Protein AF-A0A2N3AME4-F1 (afdb_monomer_lite)

Foldseek 3Di:
DAQDAAFAPVCVVDPHDDDDFDDDDDPLEDAPDDGDPLCCQGDVRRDPPSVVSLCVVPRHCNNPNSVRNSD

Sequence (71 aa):
MGIPVYLDKIAFESDGIVLVNRVKKHTDFNGKTESGLMKMLVIGLGKEAGATHIHQAGPPNLPKIIPEAAK

Structure (mmCIF, N/CA/C/O backbone):
data_AF-A0A2N3AME4-F1
#
_entry.id   AF-A0A2N3AME4-F1
#
loop_
_atom_site.group_PDB
_atom_site.id
_atom_site.type_symbol
_atom_site.label_atom_id
_atom_site.label_alt_id
_atom_site.label_comp_id
_atom_site.label_asym_id
_atom_site.label_entity_id
_atom_site.label_seq_id
_atom_site.pdbx_PDB_ins_code
_atom_site.Cartn_x
_atom_site.Cartn_y
_atom_site.Cartn_z
_atom_site.occupancy
_atom_site.B_iso_or_equiv
_atom_site.auth_seq_id
_atom_site.auth_comp_id
_atom_site.auth_asym_id
_atom_site.auth_atom_id
_atom_site.pdbx_PDB_model_num
ATOM 1 N N . MET A 1 1 ? -5.510 -18.437 -3.431 1.00 56.62 1 MET A N 1
ATOM 2 C CA . MET A 1 1 ? -5.185 -18.169 -2.013 1.00 56.62 1 MET A CA 1
ATOM 3 C C . MET A 1 1 ? -4.835 -16.694 -1.943 1.00 56.62 1 MET A C 1
ATOM 5 O O . MET A 1 1 ? -4.027 -16.273 -2.757 1.00 56.62 1 MET A O 1
ATOM 9 N N . GLY A 1 2 ? -5.543 -15.904 -1.135 1.00 84.56 2 GLY A N 1
ATOM 10 C CA . GLY A 1 2 ? -5.361 -14.446 -1.101 1.00 84.56 2 GLY A CA 1
ATOM 11 C C . GLY A 1 2 ? -4.055 -14.030 -0.419 1.00 84.56 2 GLY A C 1
ATOM 12 O O . GLY A 1 2 ? -3.476 -14.820 0.327 1.00 84.56 2 GLY A O 1
ATOM 13 N N . ILE A 1 3 ? -3.610 -12.798 -0.675 1.00 92.56 3 ILE A N 1
ATOM 14 C CA . ILE A 1 3 ? -2.479 -12.169 0.020 1.00 92.56 3 ILE A CA 1
ATOM 15 C C . ILE A 1 3 ? -3.035 -11.492 1.281 1.00 92.56 3 ILE A C 1
ATOM 17 O O . ILE A 1 3 ? -3.902 -10.628 1.148 1.00 92.56 3 ILE A O 1
ATOM 21 N N . PRO A 1 4 ? -2.589 -11.864 2.494 1.00 93.62 4 PRO A N 1
ATOM 22 C CA . PRO A 1 4 ? -2.968 -11.150 3.707 1.00 93.62 4 PRO A CA 1
ATOM 23 C C . PRO A 1 4 ? -2.584 -9.669 3.623 1.00 93.62 4 PRO A C 1
ATOM 25 O O . PRO A 1 4 ? -1.440 -9.325 3.327 1.00 93.62 4 PRO A O 1
ATOM 28 N N . VAL A 1 5 ? -3.539 -8.787 3.908 1.00 95.12 5 VAL A N 1
ATOM 29 C CA . VAL A 1 5 ? -3.320 -7.339 3.957 1.00 95.12 5 VAL A CA 1
ATOM 30 C C . VAL A 1 5 ? -3.603 -6.812 5.351 1.00 95.12 5 VAL A C 1
ATOM 32 O O . VAL A 1 5 ? -4.426 -7.350 6.090 1.00 95.12 5 VAL A O 1
ATOM 35 N N . TYR A 1 6 ? -2.893 -5.748 5.702 1.00 97.19 6 TYR A N 1
ATOM 36 C CA . TYR A 1 6 ? -3.006 -5.086 6.989 1.00 97.19 6 TYR A CA 1
ATOM 37 C C . TYR A 1 6 ? -3.507 -3.668 6.753 1.00 97.19 6 TYR A C 1
ATOM 39 O O . TYR A 1 6 ? -3.170 -3.044 5.746 1.00 97.19 6 TYR A O 1
ATOM 47 N N . LEU A 1 7 ? -4.288 -3.163 7.698 1.00 97.25 7 LEU A N 1
ATOM 48 C CA . LEU A 1 7 ? -4.812 -1.809 7.680 1.00 97.25 7 LEU A CA 1
ATOM 49 C C . LEU A 1 7 ? -4.628 -1.205 9.068 1.00 97.25 7 LEU A C 1
ATOM 51 O O . LEU A 1 7 ? -4.925 -1.839 10.080 1.00 97.25 7 LEU A O 1
ATOM 55 N N . ASP A 1 8 ? -4.100 0.012 9.100 1.00 97.62 8 ASP A N 1
ATOM 56 C CA . ASP A 1 8 ? -3.994 0.826 10.299 1.00 97.62 8 ASP A CA 1
ATOM 57 C C . ASP A 1 8 ? -5.351 0.931 11.001 1.00 97.62 8 ASP A C 1
ATOM 59 O O . ASP A 1 8 ? -6.371 1.206 10.369 1.00 97.62 8 ASP A O 1
ATOM 63 N N . LYS A 1 9 ? -5.353 0.727 12.320 1.00 97.69 9 LYS A N 1
ATOM 64 C CA . LYS A 1 9 ? -6.586 0.677 13.105 1.00 97.69 9 LYS A CA 1
ATOM 65 C C . LYS A 1 9 ? -7.375 1.989 13.034 1.00 97.69 9 LYS A C 1
ATOM 67 O O . LYS A 1 9 ? -8.588 1.946 12.884 1.00 97.69 9 LYS A O 1
ATOM 72 N N . ILE A 1 10 ? -6.697 3.136 13.097 1.00 97.62 10 ILE A N 1
ATOM 73 C CA . ILE A 1 10 ? -7.360 4.447 13.062 1.00 97.62 10 ILE A CA 1
ATOM 74 C C . ILE A 1 10 ? -7.962 4.685 11.676 1.00 97.62 10 ILE A C 1
ATOM 76 O O . ILE A 1 10 ? -9.082 5.172 11.572 1.00 97.62 10 ILE A O 1
ATOM 80 N N . ALA A 1 11 ? -7.245 4.312 10.613 1.00 97.06 11 ALA A N 1
ATOM 81 C CA . ALA A 1 11 ? -7.767 4.389 9.251 1.00 97.06 11 ALA A CA 1
ATOM 82 C C . ALA A 1 11 ? -8.959 3.441 9.020 1.00 97.06 11 ALA A C 1
ATOM 84 O O . ALA A 1 11 ? -9.873 3.785 8.284 1.00 97.06 11 ALA A O 1
ATOM 85 N N . PHE A 1 12 ? -8.969 2.258 9.640 1.00 97.38 12 PHE A N 1
ATOM 86 C CA . PHE A 1 12 ? -10.106 1.334 9.571 1.00 97.38 12 PHE A CA 1
ATOM 87 C C . PHE A 1 12 ? -11.345 1.858 10.308 1.00 97.38 12 PHE A C 1
ATOM 89 O O . PHE A 1 12 ? -12.466 1.624 9.871 1.00 97.38 12 PHE A O 1
ATOM 96 N N . GLU A 1 13 ? -11.140 2.555 11.425 1.00 98.31 13 GLU A N 1
ATOM 97 C CA . GLU A 1 13 ? -12.210 3.108 12.262 1.00 98.31 13 GLU A CA 1
ATOM 98 C C . GLU A 1 13 ? -12.707 4.486 11.781 1.00 98.31 13 GLU A C 1
ATOM 100 O O . GLU A 1 13 ? -13.618 5.043 12.393 1.00 98.31 13 GLU A O 1
ATOM 105 N N . SER A 1 14 ? -12.134 5.059 10.714 1.00 97.94 14 SER A N 1
ATOM 106 C CA . SER A 1 14 ? -12.534 6.372 10.200 1.00 97.94 14 SER A 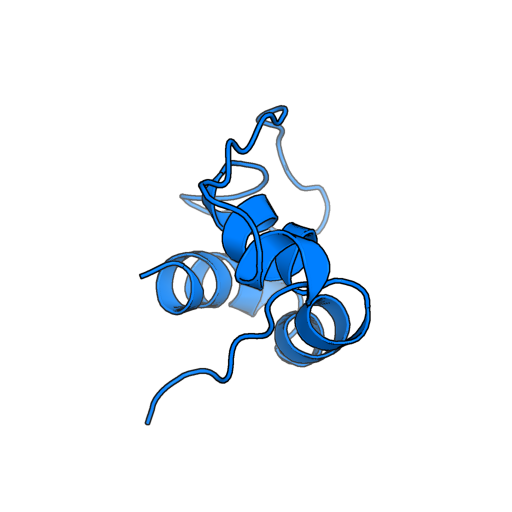CA 1
ATOM 107 C C . SER A 1 14 ? -13.743 6.305 9.261 1.00 97.94 14 SER A C 1
ATOM 109 O O . SER A 1 14 ? -13.986 5.304 8.592 1.00 97.94 14 SER A O 1
ATOM 111 N N . ASP A 1 15 ? -14.463 7.425 9.131 1.00 98.62 15 ASP A N 1
ATOM 112 C CA . ASP A 1 15 ? -15.581 7.554 8.176 1.00 98.62 15 ASP A CA 1
ATOM 113 C C . ASP A 1 15 ? -15.125 7.467 6.706 1.00 98.62 15 ASP A C 1
ATOM 115 O O . ASP A 1 15 ? -15.918 7.236 5.793 1.00 98.62 15 ASP A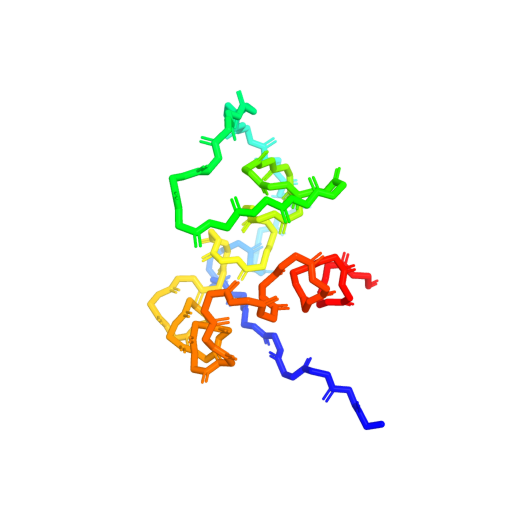 O 1
ATOM 119 N N . GLY A 1 16 ? -13.832 7.679 6.460 1.00 96.81 16 GLY A N 1
ATOM 120 C CA . GLY A 1 16 ? -13.227 7.580 5.143 1.00 96.81 16 GLY A CA 1
ATOM 121 C C . GLY A 1 16 ? -11.710 7.725 5.177 1.00 96.81 16 GLY A C 1
ATOM 122 O O . GLY A 1 16 ? -11.129 8.255 6.128 1.00 96.81 16 GLY A O 1
ATOM 123 N N . ILE A 1 17 ? -11.062 7.261 4.107 1.00 97.06 17 ILE A N 1
ATOM 124 C CA . ILE A 1 17 ? -9.611 7.328 3.919 1.00 97.06 17 ILE A CA 1
ATOM 125 C C . ILE A 1 17 ? -9.328 8.042 2.597 1.00 97.06 17 ILE A C 1
ATOM 127 O O . ILE A 1 17 ? -9.796 7.619 1.541 1.00 97.06 17 ILE A O 1
ATOM 131 N N . VAL A 1 18 ? -8.507 9.093 2.642 1.00 96.81 18 VAL A N 1
ATOM 132 C CA . VAL A 1 18 ? -7.985 9.768 1.446 1.00 96.81 18 VAL A CA 1
ATOM 133 C C . VAL A 1 18 ? -6.472 9.602 1.410 1.00 96.81 18 VAL A C 1
ATOM 135 O O . VAL A 1 18 ? -5.755 10.1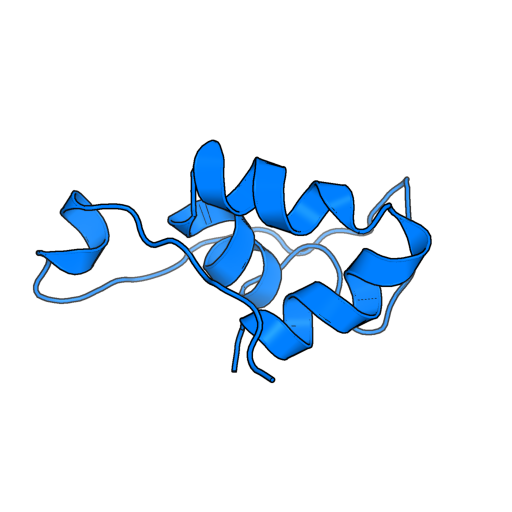15 2.267 1.00 96.81 18 VAL A O 1
ATOM 138 N N . LEU A 1 19 ? -5.975 8.880 0.407 1.00 95.88 19 LEU A N 1
ATOM 139 C CA . LEU A 1 19 ? -4.542 8.704 0.195 1.00 95.88 19 LEU A CA 1
ATOM 140 C C . LEU A 1 19 ? -3.984 9.844 -0.658 1.00 95.88 19 LEU A C 1
ATOM 142 O O . LEU A 1 19 ? -4.425 10.066 -1.783 1.00 95.88 19 LEU A O 1
ATOM 146 N N . VAL A 1 20 ? -2.961 10.522 -0.137 1.00 95.62 20 VAL A N 1
ATOM 147 C CA . VAL A 1 20 ? -2.193 11.541 -0.861 1.00 95.62 20 VAL A CA 1
ATOM 148 C C . VAL A 1 20 ? -0.749 11.079 -0.946 1.00 95.62 20 VAL A C 1
ATOM 150 O O . VAL A 1 20 ? -0.119 10.782 0.069 1.00 95.62 20 VAL A O 1
ATOM 153 N N . ASN A 1 21 ? -0.208 10.989 -2.160 1.00 95.38 21 ASN A N 1
ATOM 154 C CA . ASN A 1 21 ? 1.139 10.472 -2.359 1.00 95.38 21 ASN A CA 1
ATOM 155 C C . ASN A 1 21 ? 1.822 11.049 -3.600 1.00 95.38 21 ASN A C 1
ATOM 157 O O . ASN A 1 21 ? 1.185 11.487 -4.555 1.00 95.38 21 ASN A O 1
ATOM 161 N N . ARG A 1 22 ? 3.153 10.950 -3.617 1.00 95.62 22 ARG A N 1
ATOM 162 C CA . ARG A 1 22 ? 3.975 11.208 -4.802 1.00 95.62 22 ARG A CA 1
ATOM 163 C C . ARG A 1 22 ? 4.141 9.930 -5.627 1.00 95.62 22 ARG A C 1
ATOM 165 O O . ARG A 1 22 ? 4.379 8.858 -5.067 1.00 95.62 22 ARG A O 1
ATOM 172 N N . VAL A 1 23 ? 4.081 10.055 -6.951 1.00 95.06 23 VAL A N 1
ATOM 173 C CA . VAL A 1 23 ? 4.512 9.015 -7.898 1.00 95.06 23 VAL A CA 1
ATOM 174 C C . VAL A 1 23 ? 5.991 9.239 -8.210 1.00 95.06 23 VAL A C 1
ATOM 176 O O . VAL A 1 23 ? 6.405 10.353 -8.539 1.00 95.06 23 VAL A O 1
ATOM 179 N N . LYS A 1 24 ? 6.811 8.198 -8.048 1.00 93.56 24 LYS A N 1
ATOM 180 C CA . LYS A 1 24 ? 8.249 8.236 -8.340 1.00 93.56 24 LYS A CA 1
ATOM 181 C C . LYS A 1 24 ? 8.761 6.860 -8.743 1.00 93.56 24 LYS A C 1
ATOM 183 O O . LYS A 1 24 ? 8.239 5.846 -8.267 1.00 93.56 24 LYS A O 1
ATOM 188 N N . LYS A 1 25 ? 9.830 6.867 -9.540 1.00 93.50 25 LYS A N 1
ATOM 189 C CA . LYS A 1 25 ? 10.554 5.657 -9.905 1.00 93.50 25 LYS A CA 1
ATOM 190 C C . LYS A 1 25 ? 11.204 5.008 -8.675 1.00 93.50 25 LYS A C 1
ATOM 192 O O . LYS A 1 25 ? 11.696 5.721 -7.793 1.00 93.50 25 LYS A O 1
ATOM 197 N N . HIS A 1 26 ? 11.180 3.685 -8.601 1.00 89.69 26 HIS A N 1
ATOM 198 C CA . HIS A 1 26 ? 11.857 2.890 -7.586 1.00 89.69 26 HIS A CA 1
ATOM 199 C C . HIS A 1 26 ? 13.305 2.600 -8.004 1.00 89.69 26 HIS A C 1
ATOM 201 O O . HIS A 1 26 ? 13.610 2.459 -9.186 1.00 89.69 26 HIS A O 1
ATOM 207 N N . THR A 1 27 ? 14.215 2.529 -7.033 1.00 90.19 27 THR A N 1
ATOM 208 C CA . THR A 1 27 ? 15.621 2.160 -7.270 1.00 90.19 27 THR A CA 1
ATOM 209 C C . THR A 1 27 ? 15.803 0.646 -7.326 1.00 90.19 27 THR A C 1
ATOM 211 O O . THR A 1 27 ? 16.571 0.149 -8.140 1.00 90.19 27 THR A O 1
ATOM 214 N N . ASP A 1 28 ? 15.052 -0.079 -6.492 1.00 86.81 28 ASP A N 1
ATOM 215 C CA . ASP A 1 28 ? 15.292 -1.510 -6.245 1.00 86.81 28 ASP A CA 1
ATOM 216 C C . ASP A 1 28 ? 14.491 -2.450 -7.164 1.00 86.81 28 ASP A C 1
ATOM 218 O O . ASP A 1 28 ? 14.732 -3.654 -7.181 1.00 86.81 28 ASP A O 1
ATOM 222 N N . PHE A 1 29 ? 13.514 -1.929 -7.915 1.00 89.25 29 PHE A N 1
ATOM 223 C CA . PHE A 1 29 ? 12.720 -2.704 -8.872 1.00 89.25 29 PHE A CA 1
ATOM 224 C C . PHE A 1 29 ? 12.169 -1.807 -9.985 1.00 89.25 29 PHE A C 1
ATOM 226 O O . PHE A 1 29 ? 12.114 -0.591 -9.829 1.00 89.25 29 PHE A O 1
ATOM 233 N N . ASN A 1 30 ? 11.732 -2.405 -11.096 1.00 90.44 30 ASN A N 1
ATOM 234 C CA . ASN A 1 30 ? 11.017 -1.702 -12.165 1.00 90.44 30 ASN A CA 1
ATOM 235 C C . ASN A 1 30 ? 9.698 -2.425 -12.456 1.00 90.44 30 ASN A C 1
ATOM 237 O O . ASN A 1 30 ? 9.660 -3.658 -12.471 1.00 90.44 30 ASN A O 1
ATOM 241 N N . GLY A 1 31 ? 8.621 -1.679 -12.696 1.00 88.94 31 GLY A N 1
ATOM 242 C CA . GLY A 1 31 ? 7.308 -2.275 -12.942 1.00 88.94 31 GLY A CA 1
ATOM 243 C C . GLY A 1 31 ? 6.292 -1.314 -13.544 1.00 88.94 31 GLY A C 1
ATOM 244 O O . GLY A 1 31 ? 6.473 -0.103 -13.527 1.00 88.94 31 GLY A O 1
ATOM 245 N N . LYS A 1 32 ? 5.169 -1.854 -14.043 1.00 90.06 32 LYS A N 1
ATOM 246 C CA . LYS A 1 32 ? 4.036 -1.029 -14.512 1.00 90.06 32 LYS A CA 1
ATOM 247 C C . LYS A 1 32 ? 3.464 -0.154 -13.387 1.00 90.06 32 LYS A C 1
ATOM 249 O O . LYS A 1 32 ? 2.922 0.918 -13.645 1.00 90.06 32 LYS A O 1
ATOM 254 N N . THR A 1 33 ? 3.590 -0.612 -12.145 1.00 89.94 33 THR A N 1
ATOM 255 C CA . THR A 1 33 ? 3.231 0.136 -10.944 1.00 89.94 33 THR A CA 1
ATOM 256 C C . THR A 1 33 ? 4.397 0.104 -9.967 1.00 89.94 33 THR A C 1
ATOM 258 O O . THR A 1 33 ? 4.936 -0.960 -9.672 1.00 89.94 33 THR A O 1
ATOM 261 N N . GLU A 1 34 ? 4.774 1.280 -9.465 1.00 92.56 34 GLU A N 1
ATOM 262 C CA . GLU A 1 34 ? 5.876 1.453 -8.516 1.00 92.56 34 GLU A CA 1
ATOM 263 C C . GLU A 1 34 ? 5.403 2.254 -7.293 1.00 92.56 34 GLU A C 1
ATOM 265 O O . GLU A 1 34 ? 4.462 1.842 -6.613 1.00 92.56 34 GLU A O 1
ATOM 270 N N . SER A 1 35 ? 6.015 3.403 -6.984 1.00 94.56 35 SER A N 1
ATOM 271 C CA . SER A 1 35 ? 5.459 4.298 -5.960 1.00 94.56 35 SER A CA 1
ATOM 272 C C . SER A 1 35 ? 4.152 4.908 -6.465 1.00 94.56 35 SER A C 1
ATOM 274 O O . SER A 1 35 ? 4.055 5.294 -7.628 1.00 94.56 35 SER A O 1
ATOM 276 N N . GLY A 1 36 ? 3.144 5.025 -5.608 1.00 94.94 36 GLY A N 1
ATOM 277 C CA . GLY A 1 36 ? 1.810 5.395 -6.060 1.00 94.94 36 GLY A CA 1
ATOM 278 C C . GLY A 1 36 ? 0.739 5.078 -5.029 1.00 94.94 36 GLY A C 1
ATOM 279 O O . GLY A 1 36 ? 1.043 4.619 -3.926 1.00 94.94 36 GLY A O 1
ATOM 280 N N . LEU A 1 37 ? -0.514 5.245 -5.444 1.00 95.94 37 LEU A N 1
ATOM 281 C CA . LEU A 1 37 ? -1.683 4.918 -4.631 1.00 95.94 37 LEU A CA 1
ATOM 282 C C . LEU A 1 37 ? -1.676 3.452 -4.188 1.00 95.94 37 LEU A C 1
ATOM 284 O O . LEU A 1 37 ? -1.823 3.194 -3.005 1.00 95.94 37 LEU A O 1
ATOM 288 N N . MET A 1 38 ? -1.406 2.499 -5.091 1.00 95.88 38 MET A N 1
ATOM 289 C CA . MET A 1 38 ? -1.385 1.065 -4.747 1.00 95.88 38 MET A CA 1
ATOM 290 C C . MET A 1 38 ? -0.323 0.733 -3.691 1.00 95.88 38 MET A C 1
ATOM 292 O O . MET A 1 38 ? -0.593 0.002 -2.743 1.00 95.88 38 MET A O 1
ATOM 296 N N . LYS A 1 39 ? 0.875 1.327 -3.799 1.00 95.56 39 LYS A N 1
ATOM 297 C CA . LYS A 1 39 ? 1.919 1.165 -2.781 1.00 95.56 39 LYS A CA 1
ATOM 298 C C . LYS A 1 39 ? 1.471 1.743 -1.440 1.00 95.56 39 LYS A C 1
ATOM 300 O O . LYS A 1 39 ? 1.704 1.123 -0.412 1.00 95.56 39 LYS A O 1
ATOM 305 N N . MET A 1 40 ? 0.821 2.904 -1.436 1.00 97.38 40 MET A N 1
ATOM 306 C CA . MET A 1 40 ? 0.333 3.509 -0.196 1.00 97.38 40 MET A CA 1
ATOM 307 C C . MET A 1 40 ? -0.855 2.762 0.408 1.00 97.38 40 MET A C 1
ATOM 309 O O . MET A 1 40 ? -0.929 2.664 1.627 1.00 97.38 40 MET A O 1
ATOM 313 N N . LEU A 1 41 ?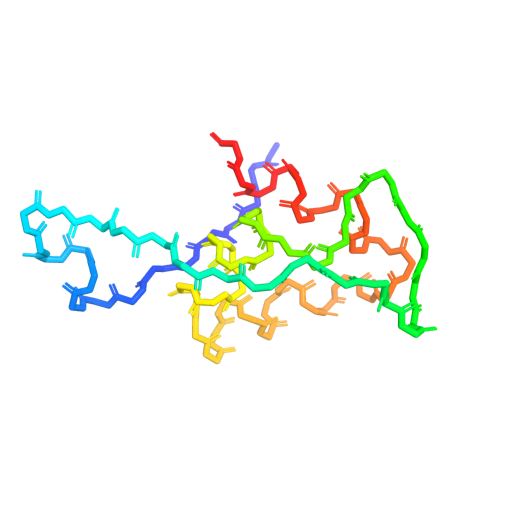 -1.725 2.187 -0.417 1.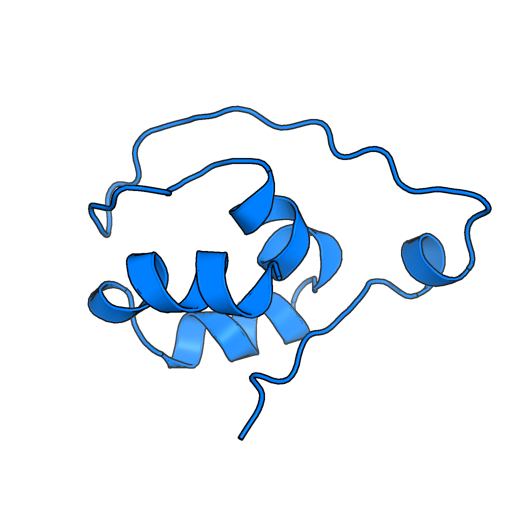00 96.50 41 LEU A N 1
ATOM 314 C CA . LEU A 1 41 ? -2.850 1.373 0.027 1.00 96.50 41 LEU A CA 1
ATOM 315 C C . LEU A 1 41 ? -2.367 0.109 0.747 1.00 96.50 41 LEU A C 1
ATOM 317 O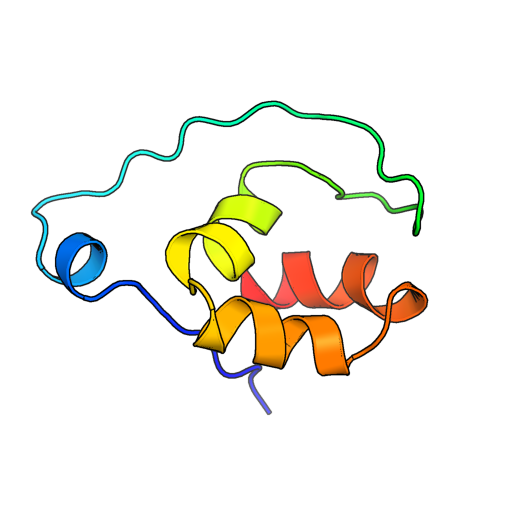 O . LEU A 1 41 ? -2.904 -0.242 1.785 1.00 96.50 41 LEU A O 1
ATOM 321 N N . VAL A 1 42 ? -1.321 -0.538 0.229 1.00 96.25 42 VAL A N 1
ATOM 322 C CA . VAL A 1 42 ? -0.826 -1.812 0.770 1.00 96.25 42 VAL A CA 1
ATOM 323 C C . VAL A 1 42 ? 0.243 -1.608 1.848 1.00 96.25 42 VAL A C 1
ATOM 325 O O . VAL A 1 42 ? 0.138 -2.131 2.952 1.00 96.25 42 VAL A O 1
ATOM 328 N N . ILE A 1 43 ? 1.290 -0.838 1.548 1.00 95.88 43 ILE A N 1
ATOM 329 C CA . ILE A 1 43 ? 2.440 -0.639 2.446 1.00 95.88 43 ILE A CA 1
ATOM 330 C C . ILE A 1 43 ? 2.190 0.532 3.399 1.00 95.88 43 ILE A C 1
ATOM 332 O O . ILE A 1 43 ? 2.506 0.443 4.581 1.00 95.88 43 ILE A O 1
ATOM 336 N N . GLY A 1 44 ? 1.627 1.635 2.898 1.00 96.62 44 GLY A N 1
ATOM 337 C CA . GLY A 1 44 ? 1.385 2.833 3.707 1.00 96.62 44 GLY A CA 1
ATOM 338 C C . GLY A 1 44 ? 0.354 2.594 4.810 1.00 96.62 44 GLY A C 1
ATOM 339 O O . GLY A 1 44 ? 0.635 2.848 5.982 1.00 96.62 44 GLY A O 1
ATOM 340 N N . LEU A 1 45 ? -0.816 2.070 4.442 1.00 97.44 45 LEU A N 1
ATOM 341 C CA . LEU A 1 45 ? -1.865 1.721 5.399 1.00 97.44 45 LEU A CA 1
ATOM 342 C C . LEU A 1 45 ? -1.537 0.462 6.203 1.00 97.44 45 LEU A C 1
ATOM 344 O O . LEU A 1 45 ? -1.954 0.372 7.349 1.00 97.44 45 LEU A O 1
ATOM 348 N N . GLY A 1 46 ? -0.746 -0.465 5.656 1.00 96.88 46 GLY A N 1
ATOM 349 C CA . GLY A 1 46 ? -0.313 -1.666 6.372 1.00 96.88 46 GLY A CA 1
ATOM 350 C C . GLY A 1 46 ? 0.673 -1.419 7.515 1.00 96.88 46 GLY A C 1
ATOM 351 O O . GLY A 1 46 ? 0.909 -2.333 8.309 1.00 96.88 46 GLY A O 1
ATOM 352 N N . LYS A 1 47 ? 1.237 -0.206 7.622 1.00 96.75 47 LYS A N 1
ATOM 353 C CA . LYS A 1 47 ? 2.260 0.165 8.617 1.00 96.75 47 LYS A CA 1
ATOM 354 C C . LYS A 1 47 ? 3.413 -0.850 8.627 1.00 96.75 47 LYS A C 1
ATOM 356 O O . LYS A 1 47 ? 3.695 -1.486 7.618 1.00 96.75 47 LYS A O 1
ATOM 361 N N . GLU A 1 48 ? 4.116 -0.985 9.747 1.00 97.56 48 GLU A N 1
ATOM 362 C CA . GLU A 1 48 ? 5.266 -1.882 9.872 1.00 97.56 48 GLU A CA 1
ATOM 363 C C . GLU A 1 48 ? 4.915 -3.346 9.569 1.00 97.56 48 GLU A C 1
ATOM 365 O O . GLU A 1 48 ? 5.637 -3.998 8.816 1.00 97.56 48 GLU A O 1
ATOM 370 N N . ALA A 1 49 ? 3.791 -3.851 10.088 1.00 96.62 49 ALA A N 1
ATOM 371 C CA . ALA A 1 49 ? 3.392 -5.248 9.916 1.00 96.62 49 ALA A CA 1
ATOM 372 C C . ALA A 1 49 ? 3.087 -5.588 8.448 1.00 96.62 49 ALA A C 1
ATOM 374 O O . ALA A 1 49 ? 3.663 -6.526 7.892 1.00 96.62 49 ALA A O 1
ATOM 375 N N . GLY A 1 50 ? 2.236 -4.793 7.792 1.00 96.75 50 GLY A N 1
ATOM 376 C CA . GLY A 1 50 ? 1.887 -4.993 6.387 1.00 96.75 50 GLY A CA 1
ATOM 377 C C . GLY A 1 50 ? 3.052 -4.717 5.446 1.00 96.75 50 GLY A C 1
ATOM 378 O O . GLY A 1 50 ? 3.270 -5.476 4.501 1.00 96.75 50 GLY A O 1
ATOM 379 N N . ALA A 1 51 ? 3.864 -3.694 5.735 1.00 97.19 51 ALA A N 1
ATOM 380 C CA . ALA A 1 51 ? 5.095 -3.458 4.995 1.00 97.19 51 ALA A CA 1
ATOM 381 C C . ALA A 1 51 ? 6.024 -4.670 5.094 1.00 97.19 51 ALA A C 1
ATOM 383 O O . ALA A 1 51 ? 6.462 -5.175 4.063 1.00 97.19 51 ALA A O 1
ATOM 384 N N . THR A 1 52 ? 6.299 -5.164 6.299 1.00 97.31 52 THR A N 1
ATOM 385 C CA . THR A 1 52 ? 7.194 -6.309 6.507 1.00 97.31 52 THR A CA 1
ATOM 386 C C . THR A 1 52 ? 6.682 -7.545 5.774 1.00 97.31 52 THR A C 1
ATOM 388 O O . THR A 1 52 ? 7.447 -8.166 5.038 1.00 97.31 52 THR A O 1
ATOM 391 N N . HIS A 1 53 ? 5.387 -7.854 5.888 1.00 96.94 53 HIS A N 1
ATOM 392 C CA . HIS A 1 53 ? 4.775 -8.992 5.200 1.00 96.94 53 HIS A CA 1
ATOM 393 C C . HIS A 1 53 ? 4.955 -8.924 3.675 1.00 96.94 53 HIS A C 1
ATOM 395 O O . HIS A 1 53 ? 5.382 -9.892 3.051 1.00 96.94 53 HIS A O 1
ATOM 401 N N . ILE A 1 54 ? 4.695 -7.766 3.067 1.00 96.50 54 ILE A N 1
ATOM 402 C CA . ILE A 1 54 ? 4.790 -7.600 1.610 1.00 96.50 54 ILE A CA 1
ATOM 403 C C . ILE A 1 54 ? 6.250 -7.613 1.136 1.00 96.50 54 ILE A C 1
ATOM 405 O O . ILE A 1 54 ? 6.556 -8.204 0.098 1.00 96.50 54 ILE A O 1
ATOM 409 N N . HIS A 1 55 ? 7.174 -7.016 1.896 1.00 95.88 55 HIS A N 1
ATOM 410 C CA . HIS A 1 55 ? 8.596 -7.002 1.538 1.00 95.88 55 HIS A CA 1
ATOM 411 C C . HIS A 1 55 ? 9.268 -8.381 1.651 1.00 95.88 55 HIS A C 1
ATOM 413 O O . HIS A 1 55 ? 10.264 -8.603 0.960 1.00 95.88 55 HIS A O 1
ATOM 419 N N . GLN A 1 56 ? 8.719 -9.332 2.423 1.00 96.06 56 GLN A N 1
ATOM 420 C CA . GLN A 1 56 ? 9.219 -10.719 2.477 1.00 96.06 56 GLN A CA 1
ATOM 421 C C . GLN A 1 56 ? 9.197 -11.425 1.115 1.00 96.06 56 GLN A C 1
ATOM 423 O O . GLN A 1 56 ? 9.967 -12.357 0.898 1.00 96.06 56 GLN A O 1
ATOM 428 N N . ALA A 1 57 ? 8.373 -10.965 0.171 1.00 94.38 57 ALA A N 1
ATOM 429 C CA . ALA A 1 57 ? 8.371 -11.504 -1.183 1.00 94.38 57 ALA A CA 1
ATOM 430 C C . ALA A 1 57 ? 9.612 -11.119 -2.012 1.00 94.38 57 ALA A C 1
ATOM 432 O O . ALA A 1 57 ? 9.842 -11.698 -3.073 1.00 94.38 57 ALA A O 1
ATOM 433 N N . GLY A 1 58 ? 10.416 -10.160 -1.546 1.00 94.50 58 GLY A N 1
ATOM 434 C CA . GLY A 1 58 ? 11.641 -9.709 -2.199 1.00 94.50 58 GLY A CA 1
ATOM 435 C C . GLY A 1 58 ? 11.411 -8.713 -3.352 1.00 94.50 58 GLY A C 1
ATOM 436 O O . GLY A 1 58 ? 10.383 -8.779 -4.036 1.00 94.50 58 GLY A O 1
ATOM 437 N N . PRO A 1 59 ? 12.372 -7.799 -3.620 1.00 93.69 59 PRO A N 1
ATOM 438 C CA . PRO A 1 59 ? 12.204 -6.705 -4.586 1.00 93.69 59 PRO A CA 1
ATOM 439 C C . PRO A 1 59 ? 11.700 -7.104 -5.985 1.00 93.69 59 PRO A C 1
ATOM 441 O O . PRO A 1 59 ? 10.809 -6.418 -6.489 1.00 93.69 59 PRO A O 1
ATOM 444 N N . PRO A 1 60 ? 12.160 -8.212 -6.606 1.00 93.88 60 PRO A N 1
ATOM 445 C CA . PRO A 1 60 ? 11.697 -8.608 -7.940 1.00 93.88 60 PRO A CA 1
ATOM 446 C C . PRO A 1 60 ? 10.202 -8.944 -8.023 1.00 93.88 60 PRO A C 1
ATOM 448 O O . PRO A 1 60 ? 9.610 -8.829 -9.095 1.00 93.88 60 PRO A O 1
ATOM 451 N N . ASN A 1 61 ? 9.580 -9.344 -6.909 1.00 94.38 61 ASN A N 1
ATOM 452 C CA . ASN A 1 61 ? 8.173 -9.752 -6.876 1.00 94.38 61 ASN A CA 1
ATOM 453 C C . ASN A 1 61 ? 7.220 -8.601 -6.513 1.00 94.38 61 ASN A C 1
ATOM 455 O O . ASN A 1 61 ? 6.021 -8.679 -6.797 1.00 94.38 61 ASN A O 1
ATOM 459 N N . LEU A 1 62 ? 7.733 -7.506 -5.939 1.00 94.75 62 LEU A N 1
ATOM 460 C CA . LEU A 1 62 ? 6.932 -6.346 -5.527 1.00 94.75 62 LEU A CA 1
ATOM 461 C C . LEU A 1 62 ? 6.116 -5.700 -6.664 1.00 94.75 62 LEU A C 1
ATOM 463 O O . LEU A 1 62 ? 4.952 -5.377 -6.410 1.00 94.75 62 LEU A O 1
ATOM 467 N N . PRO A 1 63 ? 6.624 -5.565 -7.912 1.00 94.94 63 PRO A N 1
ATOM 468 C CA . PRO A 1 63 ? 5.837 -5.062 -9.044 1.00 94.94 63 PRO A CA 1
ATOM 469 C C . PRO A 1 63 ? 4.544 -5.829 -9.321 1.00 94.94 63 PRO A C 1
ATOM 471 O O . PRO A 1 63 ? 3.618 -5.276 -9.911 1.00 94.94 63 PRO A O 1
ATOM 474 N N . LYS A 1 64 ? 4.500 -7.112 -8.943 1.00 94.56 64 LYS A N 1
ATOM 475 C CA . LYS A 1 64 ? 3.345 -7.989 -9.137 1.00 94.56 64 LYS A CA 1
ATOM 476 C C . LYS A 1 64 ? 2.462 -8.028 -7.893 1.00 94.56 64 LYS A C 1
ATOM 478 O O . LYS A 1 64 ? 1.249 -7.886 -8.007 1.00 94.56 64 LYS A O 1
ATOM 483 N N . ILE A 1 65 ? 3.076 -8.183 -6.721 1.00 95.56 65 ILE A N 1
ATOM 484 C CA . ILE A 1 65 ? 2.363 -8.386 -5.455 1.00 95.56 65 ILE A CA 1
ATOM 485 C C . ILE A 1 65 ? 1.659 -7.117 -4.983 1.00 95.56 65 ILE A C 1
ATOM 487 O O . ILE A 1 65 ? 0.526 -7.206 -4.527 1.00 95.56 65 ILE A O 1
ATOM 491 N N . ILE A 1 66 ? 2.272 -5.935 -5.122 1.00 95.75 66 ILE A N 1
ATOM 492 C CA . ILE A 1 66 ? 1.646 -4.685 -4.660 1.00 95.75 66 ILE A CA 1
ATOM 493 C C . ILE A 1 66 ? 0.322 -4.420 -5.403 1.00 95.75 66 ILE A C 1
ATOM 495 O O . ILE A 1 66 ? -0.682 -4.189 -4.734 1.00 95.75 66 ILE A O 1
ATOM 499 N N . PRO A 1 67 ? 0.251 -4.485 -6.749 1.00 95.12 67 PRO A N 1
ATOM 500 C CA . PRO A 1 67 ? -1.022 -4.325 -7.454 1.00 95.12 67 PRO A CA 1
ATOM 501 C C . PRO A 1 67 ? -2.030 -5.449 -7.210 1.00 95.12 67 PRO A C 1
ATOM 503 O O . PRO A 1 67 ? -3.218 -5.230 -7.408 1.00 95.12 67 PRO A O 1
ATOM 506 N N . GLU A 1 68 ? -1.581 -6.654 -6.858 1.00 95.31 68 GLU A N 1
ATOM 507 C CA . GLU A 1 68 ? -2.470 -7.775 -6.538 1.00 95.31 68 GLU A CA 1
ATOM 508 C C . GLU A 1 68 ? -3.102 -7.608 -5.153 1.00 95.31 68 GLU A C 1
ATOM 510 O O . GLU A 1 68 ? -4.309 -7.770 -5.024 1.00 95.31 68 GLU A O 1
ATOM 515 N N . ALA A 1 69 ? -2.313 -7.201 -4.156 1.00 95.75 69 ALA A N 1
ATOM 516 C CA . ALA A 1 69 ? -2.771 -6.922 -2.796 1.00 95.75 69 ALA A CA 1
ATOM 517 C C . ALA A 1 69 ? -3.611 -5.635 -2.680 1.00 95.75 69 ALA A C 1
ATOM 519 O O . ALA A 1 69 ? -4.292 -5.433 -1.682 1.00 95.75 69 ALA A O 1
ATOM 520 N N . ALA A 1 70 ? -3.542 -4.745 -3.675 1.00 94.75 70 ALA A N 1
ATOM 521 C CA . ALA A 1 70 ? -4.299 -3.493 -3.713 1.00 94.75 70 ALA A CA 1
ATOM 522 C C . ALA A 1 70 ? -5.710 -3.626 -4.328 1.00 94.75 70 ALA A C 1
ATOM 524 O O . ALA A 1 70 ? -6.385 -2.607 -4.485 1.00 94.75 70 ALA A O 1
ATOM 525 N N . LYS A 1 71 ? -6.111 -4.832 -4.748 1.00 88.38 71 LYS A N 1
ATOM 526 C CA . LYS A 1 71 ? -7.427 -5.132 -5.335 1.00 88.38 71 LYS A CA 1
ATOM 527 C C . LYS A 1 71 ? -8.379 -5.674 -4.284 1.00 88.38 71 LYS A C 1
ATOM 529 O O . LYS A 1 71 ? -9.573 -5.334 -4.396 1.00 88.38 71 LYS A O 1
#

Radius of gyration: 11.97 Å; chains: 1; bounding box: 31×30×28 Å

pLDDT: mean 94.36, std 5.34, range [56.62, 98.62]

Secondary structure (DSSP, 8-state):
-PPP----HHHHTSS-----------SS---SS-SSHHHIIIIIHHHHHHHHHHHTT-GGGHHHHHHHHT-